Protein AF-A0A7Y1XIY3-F1 (afdb_monomer_lite)

Foldseek 3Di:
DDDDDDDDDDDDDPPPPPDDDDDDDDDDDDDDDDDPDPPPPPPDPDPPPPPPDVVVVVVVVVVVVVVVVVVVVVVVVVVVVVVVVVVLVVVVVVVVVVLCVQCVVCVVVVVLVSNQVSQAVVQVDPSDQKDWDADPVRHTSYIDHD

Structure (mmCIF, N/CA/C/O backbone):
data_AF-A0A7Y1XIY3-F1
#
_entry.id   AF-A0A7Y1XIY3-F1
#
loop_
_atom_site.group_PDB
_atom_site.id
_atom_site.type_symbol
_atom_site.label_atom_id
_atom_site.label_alt_id
_atom_site.label_comp_id
_atom_site.label_asym_id
_atom_site.label_entity_id
_atom_site.label_seq_id
_atom_site.pdbx_PDB_ins_code
_atom_site.Cartn_x
_atom_site.Cartn_y
_atom_site.Cartn_z
_atom_site.occupancy
_atom_site.B_iso_or_equiv
_atom_site.auth_seq_id
_atom_site.auth_comp_id
_atom_site.auth_asym_id
_atom_site.auth_atom_id
_atom_site.pdbx_PDB_model_num
ATOM 1 N N . MET A 1 1 ? 10.017 55.972 -87.660 1.00 41.69 1 MET A N 1
ATOM 2 C CA . MET A 1 1 ? 11.116 56.902 -88.009 1.00 41.69 1 MET A CA 1
ATOM 3 C C . MET A 1 1 ? 12.168 56.772 -86.918 1.00 41.69 1 MET A C 1
ATOM 5 O O . MET A 1 1 ? 11.733 56.862 -85.775 1.00 41.69 1 MET A O 1
ATOM 9 N N . PRO A 1 2 ? 13.468 56.539 -87.192 1.00 48.91 2 PRO A N 1
ATOM 10 C CA . PRO A 1 2 ? 14.192 56.501 -88.483 1.00 48.91 2 PRO A CA 1
ATOM 11 C C . PRO A 1 2 ? 14.669 55.063 -88.848 1.00 48.91 2 PRO A C 1
ATOM 13 O O . PRO A 1 2 ? 14.917 54.262 -87.957 1.00 48.91 2 PRO A O 1
ATOM 16 N N . SER A 1 3 ? 14.560 54.572 -90.094 1.00 44.19 3 SER A N 1
ATOM 17 C CA . SER A 1 3 ? 15.451 54.753 -91.272 1.00 44.19 3 SER A CA 1
ATOM 18 C C . SER A 1 3 ? 16.879 54.224 -91.034 1.00 44.19 3 SER A C 1
ATOM 20 O O . SER A 1 3 ? 17.558 54.743 -90.161 1.00 44.19 3 SER A O 1
ATOM 22 N N . SER A 1 4 ? 17.392 53.225 -91.762 1.00 53.38 4 SER A N 1
ATOM 23 C CA . SER A 1 4 ? 17.675 53.310 -93.203 1.00 53.38 4 SER A CA 1
ATOM 24 C C . SER A 1 4 ? 17.881 51.940 -93.893 1.00 53.38 4 SER A C 1
ATOM 26 O O . SER A 1 4 ? 18.416 50.992 -93.327 1.00 53.38 4 SER A O 1
ATOM 28 N N . LEU A 1 5 ? 17.447 51.885 -95.156 1.00 51.88 5 LEU A N 1
ATOM 29 C CA . LEU A 1 5 ? 17.709 50.881 -96.207 1.00 51.88 5 LEU A CA 1
ATOM 30 C C . LEU A 1 5 ? 18.869 51.407 -97.129 1.00 51.88 5 LEU A C 1
ATOM 32 O O . LEU A 1 5 ? 19.394 52.481 -96.838 1.00 51.88 5 LEU A O 1
ATOM 36 N N . PRO A 1 6 ? 19.311 50.693 -98.196 1.00 64.75 6 PRO A N 1
ATOM 37 C CA . PRO A 1 6 ? 20.714 50.446 -98.584 1.00 64.75 6 PRO A CA 1
ATOM 38 C C . PRO A 1 6 ? 21.201 51.283 -99.795 1.00 64.75 6 PRO A C 1
ATOM 40 O O . PRO A 1 6 ? 20.511 52.201 -100.234 1.00 64.75 6 PRO A O 1
ATOM 43 N N . PRO A 1 7 ? 22.319 50.879 -100.436 1.00 56.34 7 PRO A N 1
ATOM 44 C CA . PRO A 1 7 ? 22.304 50.669 -101.899 1.00 56.34 7 PRO A CA 1
ATOM 45 C C . PRO A 1 7 ? 22.932 49.300 -102.295 1.00 56.34 7 PRO A C 1
ATOM 47 O O . PRO A 1 7 ? 23.913 48.871 -101.697 1.00 56.34 7 PRO A O 1
ATOM 50 N N . ARG A 1 8 ? 22.316 48.443 -103.141 1.00 44.72 8 ARG A N 1
ATOM 51 C CA . ARG A 1 8 ? 22.410 48.375 -104.634 1.00 44.72 8 ARG A CA 1
ATOM 52 C C . ARG A 1 8 ? 23.810 48.770 -105.147 1.00 44.72 8 ARG A C 1
ATOM 54 O O . ARG A 1 8 ? 24.262 49.855 -104.846 1.00 44.72 8 ARG A O 1
ATOM 61 N N . SER A 1 9 ? 24.549 48.028 -105.969 1.00 44.62 9 SER A N 1
ATOM 62 C CA . SER A 1 9 ? 24.234 46.979 -106.941 1.00 44.62 9 SER A CA 1
ATOM 63 C C . SER A 1 9 ? 25.549 46.540 -107.597 1.00 44.62 9 SER A C 1
ATOM 65 O O . SER A 1 9 ? 26.322 47.403 -107.995 1.00 44.62 9 SER A O 1
ATOM 67 N N . ALA A 1 10 ? 25.746 45.247 -107.837 1.00 45.62 10 ALA A N 1
ATOM 68 C CA . ALA A 1 10 ? 26.546 44.788 -108.970 1.00 45.62 10 ALA A CA 1
ATOM 69 C C . ALA A 1 10 ? 25.965 43.454 -109.438 1.00 45.62 10 ALA A C 1
ATOM 71 O O . ALA A 1 10 ? 26.190 42.404 -108.843 1.00 45.62 10 ALA A O 1
ATOM 72 N N . LYS A 1 11 ? 25.131 43.540 -110.476 1.00 53.78 11 LYS A N 1
ATOM 73 C CA . LYS A 1 11 ? 24.770 42.397 -111.309 1.00 53.78 11 LYS A CA 1
ATOM 74 C C . LYS A 1 11 ? 26.073 41.831 -111.876 1.00 53.78 11 LYS A C 1
ATOM 76 O O . LYS A 1 11 ? 26.793 42.574 -112.534 1.00 53.78 11 LYS A O 1
ATOM 81 N N . LEU A 1 12 ? 26.357 40.555 -111.645 1.00 55.53 12 LEU A N 1
ATOM 82 C CA . LEU A 1 12 ? 27.221 39.788 -112.535 1.00 55.53 12 LEU A CA 1
ATOM 83 C C . LEU A 1 12 ? 26.439 38.568 -113.018 1.00 55.53 12 LEU A C 1
ATOM 85 O O . LEU A 1 12 ? 25.772 37.882 -112.243 1.00 55.53 12 LEU A O 1
ATOM 89 N N . ASP A 1 13 ? 26.463 38.411 -114.333 1.00 50.53 13 ASP A N 1
ATOM 90 C CA . ASP A 1 13 ? 25.582 37.592 -115.148 1.00 50.53 13 ASP A CA 1
ATOM 91 C C . ASP A 1 13 ? 25.605 36.090 -114.816 1.00 50.53 13 ASP A C 1
ATOM 93 O O . ASP A 1 13 ? 26.679 35.492 -114.714 1.00 50.53 13 ASP A O 1
ATOM 97 N N . PRO A 1 14 ? 24.436 35.422 -114.777 1.00 54.62 14 PRO A N 1
ATOM 98 C CA . PRO A 1 14 ? 24.333 33.978 -114.551 1.00 54.62 14 PRO A CA 1
ATOM 99 C C . PRO A 1 14 ? 24.749 33.112 -115.760 1.00 54.62 14 PRO A C 1
ATOM 101 O O . PRO A 1 14 ? 24.538 31.903 -115.745 1.00 54.62 14 PRO A O 1
ATOM 104 N N . ALA A 1 15 ? 25.346 33.691 -116.806 1.00 52.75 15 ALA A N 1
ATOM 105 C CA . ALA A 1 15 ? 25.661 32.998 -118.060 1.00 52.75 15 ALA A CA 1
ATOM 106 C C . ALA A 1 15 ? 27.168 32.860 -118.363 1.00 52.75 15 ALA A C 1
ATOM 108 O O . ALA A 1 15 ? 27.528 32.246 -119.365 1.00 52.75 15 ALA A O 1
ATOM 109 N N . VAL A 1 16 ? 28.063 33.390 -117.516 1.00 53.91 16 VAL A N 1
ATOM 110 C CA . VAL A 1 16 ? 29.510 33.468 -117.830 1.00 53.91 16 VAL A CA 1
ATOM 111 C C . VAL A 1 16 ? 30.383 32.493 -117.021 1.00 53.91 16 VAL A C 1
ATOM 113 O O . VAL A 1 16 ? 31.546 32.298 -117.357 1.00 53.91 16 VAL A O 1
ATOM 116 N N . LEU A 1 17 ? 29.835 31.764 -116.040 1.00 45.50 17 LEU A N 1
ATOM 117 C CA . LEU A 1 17 ? 30.553 30.652 -115.382 1.00 45.50 17 LEU A CA 1
ATOM 118 C C . LEU A 1 17 ? 30.174 29.252 -115.898 1.00 45.50 17 LEU A C 1
ATOM 120 O O . LEU A 1 17 ? 30.577 28.242 -115.327 1.00 45.50 17 LEU A O 1
ATOM 124 N N . ALA A 1 18 ? 29.478 29.171 -117.032 1.00 51.16 18 ALA A N 1
ATOM 125 C CA . ALA A 1 18 ? 29.249 27.926 -117.763 1.00 51.16 18 ALA A CA 1
ATOM 126 C C . ALA A 1 18 ? 30.465 27.541 -118.632 1.00 51.16 18 ALA A C 1
ATOM 128 O O . ALA A 1 18 ? 30.336 27.378 -119.842 1.00 51.16 18 ALA A O 1
ATOM 129 N N . LYS A 1 19 ? 31.669 27.431 -118.046 1.00 50.19 19 LYS A N 1
ATOM 130 C CA . LYS A 1 19 ? 32.818 26.749 -118.681 1.00 50.19 19 LYS A CA 1
ATOM 131 C C . LYS A 1 19 ? 34.013 26.620 -117.729 1.00 50.19 19 LYS A C 1
ATOM 133 O O . LYS A 1 19 ? 34.853 27.509 -117.683 1.00 50.19 19 LYS A O 1
ATOM 138 N N . ARG A 1 20 ? 34.104 25.486 -117.020 1.00 44.38 20 ARG A N 1
ATOM 139 C CA . ARG A 1 20 ? 35.334 24.713 -116.696 1.00 44.38 20 ARG A CA 1
ATOM 140 C C . ARG A 1 20 ? 35.163 23.924 -115.393 1.00 44.38 20 ARG A C 1
ATOM 142 O O . ARG A 1 20 ? 35.522 24.399 -114.325 1.00 44.38 20 ARG A O 1
ATOM 149 N N . GLN A 1 21 ? 34.717 22.680 -115.517 1.00 44.56 21 GLN A N 1
ATOM 150 C CA . GLN A 1 21 ? 35.153 21.579 -114.654 1.00 44.56 21 GLN A CA 1
ATOM 151 C C . GLN A 1 21 ? 34.948 20.263 -115.416 1.00 44.56 21 GLN A C 1
ATOM 153 O O . GLN A 1 21 ? 33.807 19.900 -115.693 1.00 44.56 21 GLN A O 1
ATOM 158 N N . PRO A 1 22 ? 36.031 19.575 -115.815 1.00 48.25 22 PRO A N 1
ATOM 159 C CA . PRO A 1 22 ? 35.976 18.155 -116.118 1.00 48.25 22 PRO A CA 1
ATOM 160 C C . PRO A 1 22 ? 36.875 17.375 -115.145 1.00 48.25 22 PRO A C 1
ATOM 162 O O . PRO A 1 22 ? 38.064 17.659 -115.019 1.00 48.25 22 PRO A O 1
ATOM 165 N N . GLY A 1 23 ? 36.288 16.394 -114.469 1.00 42.00 23 GLY A N 1
ATOM 166 C CA . GLY A 1 23 ? 36.953 15.450 -113.563 1.00 42.00 23 GLY A CA 1
ATOM 167 C C . GLY A 1 23 ? 35.907 14.911 -112.591 1.00 42.00 23 GLY A C 1
ATOM 168 O O . GLY A 1 23 ? 35.420 15.679 -111.772 1.00 42.00 23 GLY A O 1
ATOM 169 N N . ALA A 1 24 ? 35.339 13.730 -112.867 1.00 42.34 24 ALA A N 1
ATOM 170 C CA . ALA A 1 24 ? 35.754 12.458 -112.245 1.00 42.34 24 ALA A CA 1
ATOM 171 C C . ALA A 1 24 ? 35.325 12.441 -110.760 1.00 42.34 24 ALA A C 1
ATOM 173 O O . ALA A 1 24 ? 35.737 13.309 -110.008 1.00 42.34 24 ALA A O 1
ATOM 174 N N . GLU A 1 25 ? 34.453 11.585 -110.237 1.00 47.06 25 GLU A N 1
ATOM 175 C CA . GLU A 1 25 ? 34.022 10.222 -110.552 1.00 47.06 25 GLU A CA 1
ATOM 176 C C . GLU A 1 25 ? 32.715 9.956 -109.760 1.00 47.06 25 GLU A C 1
ATOM 178 O O . GLU A 1 25 ? 32.496 10.539 -108.699 1.00 47.06 25 GLU A O 1
ATOM 183 N N . ASP A 1 26 ? 31.873 9.077 -110.305 1.00 44.84 26 ASP A N 1
ATOM 184 C CA . ASP A 1 26 ? 30.995 8.107 -109.632 1.00 44.84 26 ASP A CA 1
ATOM 185 C C . ASP A 1 26 ? 29.915 8.533 -108.612 1.00 44.84 26 ASP A C 1
ATOM 187 O O . ASP A 1 26 ? 30.149 8.935 -107.473 1.00 44.84 26 ASP A O 1
ATOM 191 N N . ALA A 1 27 ? 28.666 8.267 -109.005 1.00 48.59 27 ALA A N 1
ATOM 192 C CA . ALA A 1 27 ? 27.501 8.140 -108.130 1.00 48.59 27 ALA A CA 1
ATOM 193 C C . ALA A 1 27 ? 27.211 6.636 -107.827 1.00 48.59 27 ALA A C 1
ATOM 195 O O . ALA A 1 27 ? 27.829 5.759 -108.424 1.00 48.59 27 ALA A O 1
ATOM 196 N N . PRO A 1 28 ? 26.244 6.290 -106.953 1.00 62.53 28 PRO A N 1
ATOM 197 C CA . PRO A 1 28 ? 26.409 5.829 -105.567 1.00 62.53 28 PRO A CA 1
ATOM 198 C C . PRO A 1 28 ? 26.055 4.330 -105.365 1.00 62.53 28 PRO A C 1
ATOM 200 O O . PRO A 1 28 ? 25.561 3.676 -106.284 1.00 62.53 28 PRO A O 1
ATOM 203 N N . PRO A 1 29 ? 26.149 3.787 -104.129 1.00 55.03 29 PRO A N 1
ATOM 204 C CA . PRO A 1 29 ? 24.973 3.055 -103.646 1.00 55.03 29 PRO A CA 1
ATOM 205 C C . PRO A 1 29 ? 24.587 3.265 -102.171 1.00 55.03 29 PRO A C 1
ATOM 207 O O . PRO A 1 29 ? 25.358 3.666 -101.304 1.00 55.03 29 PRO A O 1
ATOM 210 N N . LEU A 1 30 ? 23.310 2.963 -101.939 1.00 58.84 30 LEU A N 1
ATOM 211 C CA . LEU A 1 30 ? 22.536 3.021 -100.706 1.00 58.84 30 LEU A CA 1
ATOM 212 C C . LEU A 1 30 ? 23.069 2.158 -99.539 1.00 58.84 30 LEU A C 1
ATOM 214 O O . LEU A 1 30 ? 23.667 1.108 -99.745 1.00 58.84 30 LEU A O 1
ATOM 218 N N . ARG A 1 31 ? 22.577 2.521 -98.337 1.00 52.97 31 ARG A N 1
ATOM 219 C CA . ARG A 1 31 ? 22.498 1.775 -97.056 1.00 52.97 31 ARG A CA 1
ATOM 220 C C . ARG A 1 31 ? 23.723 1.868 -96.140 1.00 52.97 31 ARG A C 1
ATOM 222 O O . ARG A 1 31 ? 24.733 1.223 -96.355 1.00 52.97 31 ARG A O 1
ATOM 229 N N . ALA A 1 32 ? 23.531 2.470 -94.969 1.00 56.19 32 ALA A N 1
ATOM 230 C CA . ALA A 1 32 ? 23.094 1.708 -93.796 1.00 56.19 32 ALA A CA 1
ATOM 231 C C . ALA A 1 32 ? 23.053 2.608 -92.554 1.00 56.19 32 ALA A C 1
ATOM 233 O O . ALA A 1 32 ? 24.034 3.243 -92.174 1.00 56.19 32 ALA A O 1
ATOM 234 N N . HIS A 1 33 ? 21.897 2.593 -91.892 1.00 54.81 33 HIS A N 1
ATOM 235 C CA . HIS A 1 33 ? 21.719 3.031 -90.518 1.00 54.81 33 HIS A CA 1
ATOM 236 C C . HIS A 1 33 ? 22.824 2.461 -89.621 1.00 54.81 33 HIS A C 1
ATOM 238 O O . HIS A 1 33 ? 22.847 1.263 -89.341 1.00 54.81 33 HIS A O 1
ATOM 244 N N . ARG A 1 34 ? 23.694 3.324 -89.096 1.00 56.41 34 ARG A N 1
ATOM 245 C CA . ARG A 1 34 ? 24.498 3.000 -87.916 1.00 56.41 34 ARG A CA 1
ATOM 246 C C . ARG A 1 34 ? 24.029 3.861 -86.757 1.00 56.41 34 ARG A C 1
ATOM 248 O O . ARG A 1 34 ? 24.539 4.937 -86.471 1.00 56.41 34 ARG A O 1
ATOM 255 N N . SER A 1 35 ? 22.988 3.337 -86.127 1.00 57.06 35 SER A N 1
ATOM 256 C CA . SER A 1 35 ? 22.490 3.672 -84.803 1.00 57.06 35 SER A CA 1
ATOM 257 C C . SER A 1 35 ? 23.657 3.883 -83.838 1.00 57.06 35 SER A C 1
ATOM 259 O O . SER A 1 35 ? 24.355 2.943 -83.449 1.00 57.06 35 SER A O 1
ATOM 261 N N . ALA A 1 36 ? 23.867 5.145 -83.456 1.00 61.16 36 ALA A N 1
ATOM 262 C CA . ALA A 1 36 ? 24.811 5.522 -82.423 1.00 61.16 36 ALA A CA 1
ATOM 263 C C . ALA A 1 36 ? 24.418 4.810 -81.122 1.00 61.16 36 ALA A C 1
ATOM 265 O O . ALA A 1 36 ? 23.374 5.031 -80.507 1.00 61.16 36 ALA A O 1
ATOM 266 N N . ARG A 1 37 ? 25.273 3.855 -80.782 1.00 57.38 37 ARG A N 1
ATOM 267 C CA . ARG A 1 37 ? 25.183 2.887 -79.702 1.00 57.38 37 ARG A CA 1
ATOM 268 C C . ARG A 1 37 ? 25.061 3.620 -78.366 1.00 57.38 37 ARG A C 1
ATOM 270 O O . ARG A 1 37 ? 26.042 4.120 -77.827 1.00 57.38 37 ARG A O 1
ATOM 277 N N . ARG A 1 38 ? 23.843 3.656 -77.822 1.00 59.56 38 ARG A N 1
ATOM 278 C CA . ARG A 1 38 ? 23.533 4.086 -76.453 1.00 59.56 38 ARG A CA 1
ATOM 279 C C . ARG A 1 38 ? 24.395 3.267 -75.486 1.00 59.56 38 ARG A C 1
ATOM 281 O O . ARG A 1 38 ? 24.123 2.092 -75.241 1.00 59.56 38 ARG A O 1
ATOM 288 N N . THR A 1 39 ? 25.462 3.865 -74.967 1.00 58.28 39 THR A N 1
ATOM 289 C CA . THR A 1 39 ? 26.351 3.237 -73.989 1.00 58.28 39 THR A CA 1
ATOM 290 C C . THR A 1 39 ? 25.614 3.136 -72.657 1.00 58.28 39 THR A C 1
ATOM 292 O O . THR A 1 39 ? 25.638 4.030 -71.814 1.00 58.28 39 THR A O 1
ATOM 295 N N . LYS A 1 40 ? 24.901 2.022 -72.459 1.00 60.97 40 LYS A N 1
ATOM 296 C CA . LYS A 1 40 ? 24.388 1.634 -71.144 1.00 60.97 40 LYS A CA 1
ATOM 297 C C . LYS A 1 40 ? 25.592 1.408 -70.228 1.00 60.97 40 LYS A C 1
ATOM 299 O O . LYS A 1 40 ? 26.205 0.345 -70.253 1.00 60.97 40 LYS A O 1
ATOM 304 N N . LYS A 1 41 ? 25.935 2.415 -69.418 1.00 60.31 41 LYS A N 1
ATOM 305 C CA . LYS A 1 41 ? 26.822 2.253 -68.261 1.00 60.31 41 LYS A CA 1
ATOM 306 C C . LYS A 1 41 ? 26.120 1.328 -67.270 1.00 60.31 41 LYS A C 1
ATOM 308 O O . LYS A 1 41 ? 25.301 1.759 -66.462 1.00 60.31 41 LYS A O 1
ATOM 313 N N . THR A 1 42 ? 26.411 0.039 -67.370 1.00 60.34 42 THR A N 1
ATOM 314 C CA . THR A 1 42 ? 26.001 -0.974 -66.402 1.00 60.34 42 THR A CA 1
ATOM 315 C C . THR A 1 42 ? 26.669 -0.651 -65.069 1.00 60.34 42 THR A C 1
ATOM 317 O O . THR A 1 42 ? 27.875 -0.855 -64.904 1.00 60.34 42 THR A O 1
ATOM 320 N N . LYS A 1 43 ? 25.902 -0.107 -64.118 1.00 61.47 43 LYS A N 1
ATOM 321 C CA . LYS A 1 43 ? 26.330 -0.003 -62.722 1.00 61.47 43 LYS A CA 1
ATOM 322 C C . LYS A 1 43 ? 26.545 -1.428 -62.211 1.00 61.47 43 LYS A C 1
ATOM 324 O O . LYS A 1 43 ? 25.588 -2.178 -62.050 1.00 61.47 43 LYS A O 1
ATOM 329 N N . ARG A 1 44 ? 27.806 -1.817 -62.015 1.00 62.81 44 ARG A N 1
ATOM 330 C CA . ARG A 1 44 ? 28.155 -3.085 -61.368 1.00 62.81 44 ARG A CA 1
ATOM 331 C C . ARG A 1 44 ? 27.629 -3.051 -59.926 1.00 62.81 44 ARG A C 1
ATOM 333 O O . ARG A 1 44 ? 27.849 -2.037 -59.258 1.00 62.81 44 ARG A O 1
ATOM 340 N N . PRO A 1 45 ? 26.971 -4.111 -59.427 1.00 59.09 45 PRO A N 1
ATOM 341 C CA . PRO A 1 45 ? 26.610 -4.182 -58.021 1.00 59.09 45 PRO A CA 1
ATOM 342 C C . PRO A 1 45 ? 27.907 -4.215 -57.211 1.00 59.09 45 PRO A C 1
ATOM 344 O O . PRO A 1 45 ? 28.750 -5.100 -57.384 1.00 59.09 45 PRO A O 1
ATOM 347 N N . ARG A 1 46 ? 28.108 -3.201 -56.365 1.00 62.16 46 ARG A N 1
ATOM 348 C CA . ARG A 1 46 ? 29.181 -3.216 -55.374 1.00 62.16 46 ARG A CA 1
ATOM 349 C C . ARG A 1 46 ? 28.897 -4.394 -54.449 1.00 62.16 46 ARG A C 1
ATOM 351 O O . ARG A 1 46 ? 27.867 -4.423 -53.785 1.00 62.16 46 ARG A O 1
ATOM 358 N N . LYS A 1 47 ? 29.782 -5.391 -54.481 1.00 57.94 47 LYS A N 1
ATOM 359 C CA . LYS A 1 47 ? 29.722 -6.561 -53.610 1.00 57.94 47 LYS A CA 1
ATOM 360 C C . LYS A 1 47 ? 29.671 -6.080 -52.157 1.00 57.94 47 LYS A C 1
ATOM 362 O O . LYS A 1 47 ? 30.601 -5.422 -51.696 1.00 57.94 47 LYS A O 1
ATOM 367 N N . PHE A 1 48 ? 28.599 -6.431 -51.455 1.00 56.16 48 PHE A N 1
ATOM 368 C CA . PHE A 1 48 ? 28.471 -6.347 -50.000 1.00 56.16 48 PHE A CA 1
ATOM 369 C C . PHE A 1 48 ? 29.412 -7.372 -49.333 1.00 56.16 48 PHE A C 1
ATOM 371 O O . PHE A 1 48 ? 28.974 -8.345 -48.736 1.00 56.16 48 PHE A O 1
ATOM 378 N N . GLY A 1 49 ? 30.725 -7.188 -49.489 1.00 55.44 49 GLY A N 1
ATOM 379 C CA . GLY A 1 49 ? 31.756 -8.056 -48.905 1.00 55.44 49 GLY A CA 1
ATOM 380 C C . GLY A 1 49 ? 32.261 -7.606 -47.531 1.00 55.44 49 GLY A C 1
ATOM 381 O O . GLY A 1 49 ? 33.084 -8.290 -46.937 1.00 55.44 49 GLY A O 1
ATOM 382 N N . HIS A 1 50 ? 31.783 -6.470 -47.012 1.00 57.22 50 HIS A N 1
ATOM 383 C CA . HIS A 1 50 ? 32.257 -5.885 -45.751 1.00 57.22 50 HIS A CA 1
ATOM 384 C C . HIS A 1 50 ? 31.123 -5.590 -44.763 1.00 57.22 50 HIS A C 1
ATOM 386 O O . HIS A 1 50 ? 31.180 -4.612 -44.023 1.00 57.22 50 HIS A O 1
ATOM 392 N N . LEU A 1 51 ? 30.088 -6.433 -44.713 1.00 57.94 51 LEU A N 1
ATOM 393 C CA . LEU A 1 51 ? 29.019 -6.267 -43.721 1.00 57.94 51 LEU A CA 1
ATOM 394 C C . LEU A 1 51 ? 29.420 -6.689 -42.289 1.00 57.94 51 LEU A C 1
ATOM 396 O O . LEU A 1 51 ? 28.591 -6.685 -41.390 1.00 57.94 51 LEU A O 1
ATOM 400 N N . SER A 1 52 ? 30.684 -7.022 -42.025 1.00 62.41 52 SER A N 1
ATOM 401 C CA . SER A 1 52 ? 31.027 -7.810 -40.831 1.00 62.41 52 SER A CA 1
ATOM 402 C C . SER A 1 52 ? 31.707 -7.053 -39.689 1.00 62.41 52 SER A C 1
ATOM 404 O O . SER A 1 52 ? 32.016 -7.684 -38.683 1.00 62.41 52 SER A O 1
ATOM 406 N N . PHE A 1 53 ? 31.947 -5.741 -39.798 1.00 63.34 53 PHE A N 1
ATOM 407 C CA . PHE A 1 53 ? 32.595 -4.973 -38.719 1.00 63.34 53 PHE A CA 1
ATOM 408 C C . PHE A 1 53 ? 31.652 -3.967 -38.054 1.00 63.34 53 PHE A C 1
ATOM 410 O O . PHE A 1 53 ? 31.388 -4.075 -36.860 1.00 63.34 53 PHE A O 1
ATOM 417 N N . ALA A 1 54 ? 31.054 -3.058 -38.829 1.00 73.50 54 ALA A N 1
ATOM 418 C CA . ALA A 1 54 ? 30.109 -2.072 -38.298 1.00 73.50 54 ALA A CA 1
ATOM 419 C C . ALA A 1 54 ? 28.872 -2.727 -37.656 1.00 73.50 54 ALA A C 1
ATOM 421 O O . ALA A 1 54 ? 28.420 -2.289 -36.605 1.00 73.50 54 ALA A O 1
ATOM 422 N N . PHE A 1 55 ? 28.373 -3.822 -38.239 1.00 77.75 55 PHE A N 1
ATOM 423 C CA . PHE A 1 55 ? 27.247 -4.571 -37.680 1.00 77.75 55 PHE A CA 1
ATOM 424 C C . PHE A 1 55 ? 27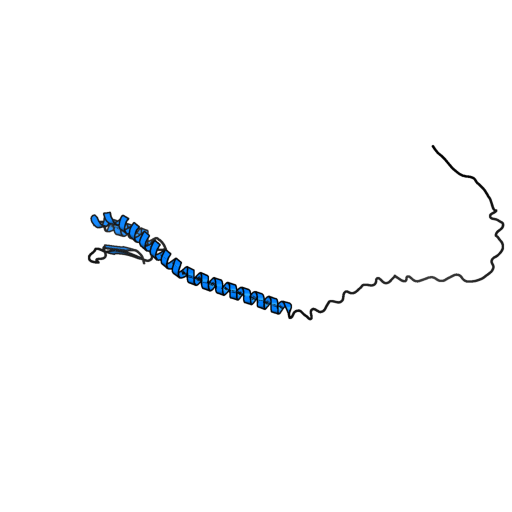.601 -5.258 -36.352 1.00 77.75 55 PHE A C 1
ATOM 426 O O . PHE A 1 55 ? 26.806 -5.230 -35.420 1.00 77.75 55 PHE A O 1
ATOM 433 N N . LYS A 1 56 ? 28.819 -5.808 -36.223 1.00 81.44 56 LYS A N 1
ATOM 434 C CA . LYS A 1 56 ? 29.299 -6.393 -34.960 1.00 81.44 56 LYS A CA 1
ATOM 435 C C . LYS A 1 56 ? 29.432 -5.342 -33.858 1.00 81.44 56 LYS A C 1
ATOM 437 O O . LYS A 1 56 ? 29.050 -5.610 -32.726 1.00 81.44 56 LYS A O 1
ATOM 442 N N . ILE A 1 57 ? 29.941 -4.154 -34.190 1.00 86.88 57 ILE A N 1
ATOM 443 C CA . ILE A 1 57 ? 30.064 -3.050 -33.227 1.00 86.88 57 ILE A CA 1
ATOM 444 C C . ILE A 1 57 ? 28.686 -2.516 -32.831 1.00 86.88 57 ILE A C 1
ATOM 446 O O . ILE A 1 57 ? 28.440 -2.319 -31.647 1.00 86.88 57 ILE A O 1
ATOM 450 N N . GLY A 1 58 ? 27.771 -2.338 -33.789 1.00 85.06 58 GLY A N 1
ATOM 451 C CA . GLY A 1 58 ? 26.395 -1.929 -33.501 1.00 85.06 58 GLY A CA 1
ATOM 452 C C . GLY A 1 58 ? 25.684 -2.920 -32.578 1.00 85.06 58 GLY A C 1
ATOM 453 O O . GLY A 1 58 ? 25.116 -2.514 -31.570 1.00 85.06 58 GLY A O 1
ATOM 454 N N . LEU A 1 59 ? 25.809 -4.222 -32.859 1.00 88.00 59 LEU A N 1
ATOM 455 C CA . LEU A 1 59 ? 25.261 -5.280 -32.010 1.00 88.00 59 LEU A CA 1
ATOM 456 C C . LEU A 1 59 ? 25.857 -5.242 -30.595 1.00 88.00 59 LEU A C 1
ATOM 458 O O . LEU A 1 59 ? 25.115 -5.330 -29.621 1.00 88.00 59 LEU A O 1
ATOM 462 N N . ALA A 1 60 ? 27.177 -5.080 -30.472 1.00 87.44 60 ALA A N 1
ATOM 463 C CA . ALA A 1 60 ? 27.847 -4.997 -29.177 1.00 87.44 60 ALA A CA 1
ATOM 464 C C . ALA A 1 60 ? 27.403 -3.764 -28.374 1.00 87.44 60 ALA A C 1
ATOM 466 O O . ALA A 1 60 ? 27.158 -3.875 -27.177 1.00 87.44 60 ALA A O 1
ATOM 467 N N . MET A 1 61 ? 27.238 -2.611 -29.028 1.00 88.69 61 MET A N 1
ATOM 468 C CA . MET A 1 61 ? 26.761 -1.384 -28.384 1.00 88.69 61 MET A CA 1
ATOM 469 C C . MET A 1 61 ? 25.299 -1.495 -27.946 1.00 88.69 61 MET A C 1
ATOM 471 O O . MET A 1 61 ? 24.965 -1.094 -26.835 1.00 88.69 61 MET A O 1
ATOM 475 N N . SER A 1 62 ? 24.433 -2.094 -28.767 1.00 91.31 62 SER A N 1
ATOM 476 C CA . SER A 1 62 ? 23.047 -2.373 -28.377 1.00 91.31 62 SER A CA 1
ATOM 477 C C . SER A 1 62 ? 22.966 -3.387 -27.236 1.00 91.31 62 SER A C 1
ATOM 479 O O . SER A 1 62 ? 22.179 -3.195 -26.315 1.00 91.31 62 SER A O 1
ATOM 481 N N . ALA A 1 63 ? 23.797 -4.432 -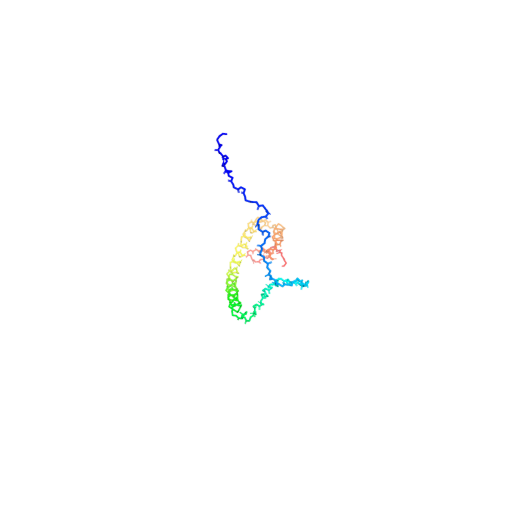27.251 1.00 91.94 63 ALA A N 1
ATOM 482 C CA . ALA A 1 63 ? 23.867 -5.404 -26.163 1.00 91.94 63 ALA A CA 1
ATOM 483 C C . ALA A 1 63 ? 24.343 -4.752 -24.856 1.00 91.94 63 ALA A C 1
ATOM 485 O O . ALA A 1 63 ? 23.744 -4.974 -23.806 1.00 91.94 63 ALA A O 1
ATOM 486 N N . LEU A 1 64 ? 25.365 -3.895 -24.924 1.00 93.81 64 LEU A N 1
ATOM 487 C CA . LEU A 1 64 ? 25.846 -3.127 -23.777 1.00 93.81 64 LEU A CA 1
ATOM 488 C C . LEU A 1 64 ? 24.754 -2.190 -23.235 1.00 93.81 64 LEU A C 1
ATOM 490 O O . LEU A 1 64 ? 24.538 -2.132 -22.027 1.00 93.81 64 LEU A O 1
ATOM 494 N N . ALA A 1 65 ? 24.036 -1.496 -24.120 1.00 93.06 65 ALA A N 1
ATOM 495 C CA . ALA A 1 65 ? 22.935 -0.615 -23.741 1.00 93.06 65 ALA A CA 1
ATOM 496 C C . ALA A 1 65 ? 21.780 -1.383 -23.077 1.00 93.06 65 ALA A C 1
ATOM 498 O O . ALA A 1 65 ? 21.243 -0.926 -22.070 1.00 93.06 65 ALA A O 1
ATOM 499 N N . LEU A 1 66 ? 21.430 -2.566 -23.591 1.00 95.75 66 LEU A N 1
ATOM 500 C CA . LEU A 1 66 ? 20.421 -3.439 -22.985 1.00 95.75 66 LEU A CA 1
ATOM 501 C C . LEU A 1 66 ? 20.854 -3.944 -21.607 1.00 95.75 66 LEU A C 1
ATOM 503 O O . LEU A 1 66 ? 20.043 -3.943 -20.686 1.00 95.75 66 LEU A O 1
ATOM 507 N N . LEU A 1 67 ? 22.124 -4.324 -21.442 1.00 95.88 67 LEU A N 1
ATOM 508 C CA . LEU A 1 67 ? 22.664 -4.731 -20.143 1.00 95.88 67 LEU A CA 1
ATOM 509 C C . LEU A 1 67 ? 22.634 -3.581 -19.133 1.00 95.88 67 LEU A C 1
ATOM 511 O O . LEU A 1 67 ? 22.222 -3.782 -17.992 1.00 95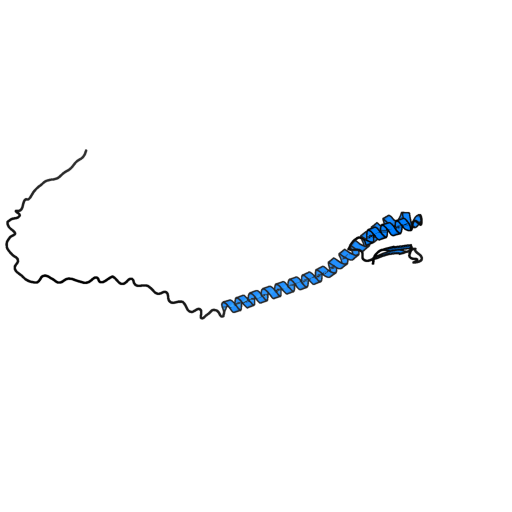.88 67 LEU A O 1
ATOM 515 N N . ALA A 1 68 ? 23.010 -2.370 -19.550 1.00 92.44 68 ALA A N 1
ATOM 516 C CA . ALA A 1 68 ? 22.922 -1.186 -18.702 1.00 92.44 68 ALA A CA 1
ATOM 517 C C . ALA A 1 68 ? 21.468 -0.892 -18.293 1.00 92.44 68 ALA A C 1
ATOM 519 O O . ALA A 1 68 ? 21.194 -0.653 -17.118 1.00 92.44 68 ALA A O 1
ATOM 520 N N . ALA A 1 69 ? 20.525 -0.973 -19.238 1.00 93.19 69 ALA A N 1
ATOM 521 C CA . ALA A 1 69 ? 19.101 -0.798 -18.964 1.00 93.19 69 ALA A CA 1
ATOM 522 C C . ALA A 1 69 ? 18.556 -1.872 -18.008 1.00 93.19 69 ALA A C 1
ATOM 524 O O . ALA A 1 69 ? 17.837 -1.543 -17.068 1.00 93.19 69 ALA A O 1
ATOM 525 N N . MET A 1 70 ? 18.937 -3.140 -18.190 1.00 93.62 70 MET A N 1
ATOM 526 C CA . MET A 1 70 ? 18.582 -4.220 -17.264 1.00 93.62 70 MET A CA 1
ATOM 527 C C . MET A 1 70 ? 19.123 -3.968 -15.857 1.00 93.62 70 MET A C 1
ATOM 529 O O . MET A 1 70 ? 18.395 -4.169 -14.889 1.00 93.62 70 MET A O 1
ATOM 533 N N . LEU A 1 71 ? 20.366 -3.498 -15.732 1.00 93.31 71 LEU A N 1
ATOM 534 C CA . LEU A 1 71 ? 20.966 -3.179 -14.437 1.00 93.31 71 LEU A CA 1
ATOM 535 C C . LEU A 1 71 ? 20.204 -2.050 -13.723 1.00 93.31 71 LEU A C 1
ATOM 537 O O . LEU A 1 71 ? 19.946 -2.141 -12.524 1.00 93.31 71 LEU A O 1
ATOM 541 N N . LEU A 1 72 ? 19.804 -1.013 -14.465 1.00 90.69 72 LEU A N 1
ATOM 542 C CA . LEU A 1 72 ? 18.981 0.086 -13.953 1.00 90.69 72 LEU A CA 1
ATOM 543 C C . LEU A 1 72 ? 17.608 -0.405 -13.481 1.00 90.69 72 LEU A C 1
ATOM 545 O O . LEU A 1 72 ? 17.194 -0.072 -12.373 1.00 90.69 72 LEU A O 1
ATOM 549 N N . VAL A 1 73 ? 16.924 -1.226 -14.286 1.00 90.00 73 VAL A N 1
ATOM 550 C CA . VAL A 1 73 ? 15.626 -1.816 -13.919 1.00 90.00 73 VAL A CA 1
ATOM 551 C C . VAL A 1 73 ? 15.763 -2.697 -12.680 1.00 90.00 73 VAL A C 1
ATOM 553 O O . VAL A 1 73 ? 14.952 -2.587 -11.766 1.00 90.00 73 VAL A O 1
ATOM 556 N N . TYR A 1 74 ? 16.804 -3.525 -12.612 1.00 88.81 74 TYR A N 1
ATOM 557 C CA . TYR A 1 74 ? 17.078 -4.375 -11.456 1.00 88.81 74 TYR A CA 1
ATOM 558 C C . TYR A 1 74 ? 17.238 -3.553 -10.172 1.00 88.81 74 TYR A C 1
ATOM 560 O O . TYR A 1 74 ? 16.610 -3.852 -9.155 1.00 88.81 74 TYR A O 1
ATOM 568 N N . LEU A 1 75 ? 18.032 -2.479 -10.227 1.00 84.69 75 LEU A N 1
ATOM 569 C CA . LEU A 1 75 ? 18.263 -1.619 -9.071 1.00 84.69 75 LEU A CA 1
ATOM 570 C C . LEU A 1 75 ? 16.997 -0.849 -8.666 1.00 84.69 75 LEU A C 1
ATOM 572 O O . LEU A 1 75 ? 16.701 -0.750 -7.476 1.00 84.69 75 LEU A O 1
ATOM 576 N N . ALA A 1 76 ? 16.233 -0.352 -9.643 1.00 82.62 76 ALA A N 1
ATOM 577 C CA . ALA A 1 76 ? 14.973 0.348 -9.408 1.00 82.62 76 ALA A CA 1
ATOM 578 C C . ALA A 1 76 ? 13.941 -0.567 -8.739 1.00 82.62 76 ALA A C 1
ATOM 580 O O . ALA A 1 76 ? 13.382 -0.215 -7.703 1.00 82.62 76 ALA A O 1
ATOM 581 N N . VAL A 1 77 ? 13.734 -1.774 -9.276 1.00 81.75 77 VAL A N 1
ATOM 582 C CA . VAL A 1 77 ? 12.807 -2.760 -8.704 1.00 81.75 77 VAL A CA 1
ATOM 583 C C . VAL A 1 77 ? 13.186 -3.071 -7.260 1.00 81.75 77 VAL A C 1
ATOM 585 O O . VAL A 1 77 ? 12.318 -3.043 -6.393 1.00 81.75 77 VAL A O 1
ATOM 588 N N . ASN A 1 78 ? 14.474 -3.278 -6.971 1.00 76.56 78 ASN A N 1
ATOM 589 C CA . ASN A 1 78 ? 14.929 -3.577 -5.615 1.00 76.56 78 ASN A CA 1
ATOM 590 C C . ASN A 1 78 ? 14.629 -2.443 -4.612 1.00 76.56 78 ASN A C 1
ATOM 592 O O . ASN A 1 78 ? 14.343 -2.709 -3.448 1.00 76.56 78 ASN A O 1
ATOM 596 N N . GLN A 1 79 ? 14.643 -1.182 -5.056 1.00 69.50 79 GLN A N 1
ATOM 597 C CA . GLN A 1 79 ? 14.254 -0.039 -4.221 1.00 69.50 79 GLN A CA 1
ATOM 598 C C . GLN A 1 79 ? 12.731 0.102 -4.071 1.00 69.50 79 GLN A C 1
ATOM 600 O O . GLN A 1 79 ? 12.256 0.522 -3.014 1.00 69.50 79 GLN A O 1
ATOM 605 N N . HIS A 1 80 ? 11.955 -0.280 -5.089 1.00 71.50 80 HIS A N 1
ATOM 606 C CA . HIS A 1 80 ? 10.494 -0.192 -5.050 1.00 71.50 80 HIS A CA 1
ATOM 607 C C . HIS A 1 80 ? 9.860 -1.144 -4.032 1.00 71.50 80 HIS A C 1
ATOM 609 O O . HIS A 1 80 ? 8.869 -0.767 -3.413 1.00 71.50 80 HIS A O 1
ATOM 615 N N . TRP A 1 81 ? 10.438 -2.325 -3.796 1.00 69.81 81 TRP A N 1
ATOM 616 C CA . TRP A 1 81 ? 9.896 -3.282 -2.821 1.00 69.81 81 TRP A CA 1
ATOM 617 C C . TRP A 1 81 ? 9.904 -2.743 -1.388 1.00 69.81 81 TRP A C 1
ATOM 619 O O . TRP A 1 81 ? 8.898 -2.842 -0.691 1.00 69.81 81 TRP A O 1
ATOM 629 N N . ALA A 1 82 ? 11.004 -2.119 -0.959 1.00 70.81 82 ALA A N 1
ATOM 630 C CA . ALA A 1 82 ? 11.113 -1.575 0.394 1.00 70.81 82 ALA A CA 1
ATOM 631 C C . ALA A 1 82 ? 10.150 -0.398 0.622 1.00 70.81 82 ALA A C 1
ATOM 633 O O . ALA A 1 82 ? 9.494 -0.323 1.659 1.00 70.81 82 ALA A O 1
ATOM 634 N N . MET A 1 83 ? 10.017 0.498 -0.364 1.00 75.31 83 MET A N 1
ATOM 635 C CA . MET A 1 83 ? 9.077 1.619 -0.267 1.00 75.31 83 MET A CA 1
ATOM 636 C C . MET A 1 83 ? 7.615 1.172 -0.353 1.00 75.31 83 MET A C 1
ATOM 638 O O . MET A 1 83 ? 6.768 1.760 0.312 1.00 75.31 83 MET A O 1
ATOM 642 N N . ALA A 1 84 ? 7.306 0.153 -1.161 1.00 76.12 84 ALA A N 1
ATOM 643 C CA . ALA A 1 84 ? 5.960 -0.408 -1.245 1.00 76.12 84 ALA A CA 1
ATOM 644 C C . ALA A 1 84 ? 5.555 -1.076 0.074 1.00 76.12 84 ALA A C 1
ATOM 646 O O . ALA A 1 84 ? 4.431 -0.883 0.531 1.00 76.12 84 ALA A O 1
ATOM 647 N N . GLN A 1 85 ? 6.484 -1.784 0.726 1.00 79.06 85 GLN A N 1
ATOM 648 C CA . GLN A 1 85 ? 6.237 -2.357 2.046 1.00 79.06 85 GLN A CA 1
ATOM 649 C C . GLN A 1 85 ? 5.928 -1.266 3.078 1.00 79.06 85 GLN A C 1
ATOM 651 O O . GLN A 1 85 ? 4.910 -1.336 3.756 1.00 79.06 85 GLN A O 1
ATOM 656 N N . GLN A 1 86 ? 6.746 -0.212 3.135 1.00 81.38 86 GLN A N 1
ATOM 657 C CA . GLN A 1 86 ? 6.511 0.909 4.052 1.00 81.38 86 GLN A CA 1
ATOM 658 C C . GLN A 1 86 ? 5.177 1.624 3.789 1.00 81.38 86 GLN A C 1
ATOM 660 O O . GLN A 1 86 ? 4.507 2.048 4.728 1.00 81.38 86 GLN A O 1
ATOM 665 N N . GLN A 1 87 ? 4.769 1.751 2.522 1.00 82.88 87 GLN A N 1
ATOM 666 C CA . GLN A 1 87 ? 3.467 2.319 2.162 1.00 82.88 87 GLN A CA 1
ATOM 667 C C . GLN A 1 87 ? 2.307 1.427 2.609 1.00 82.88 87 GLN A C 1
ATOM 669 O O . GLN A 1 87 ? 1.313 1.947 3.115 1.00 82.88 87 GLN A O 1
ATOM 674 N N . ASN A 1 88 ? 2.438 0.107 2.464 1.00 81.75 88 ASN A N 1
ATOM 675 C CA . ASN A 1 88 ? 1.432 -0.845 2.928 1.00 81.75 88 ASN A CA 1
ATOM 676 C C . ASN A 1 88 ? 1.291 -0.822 4.453 1.00 81.75 88 ASN A C 1
ATOM 678 O O . ASN A 1 88 ? 0.166 -0.809 4.946 1.00 81.75 88 ASN A O 1
ATOM 682 N N . ASP A 1 89 ? 2.402 -0.751 5.190 1.00 85.94 89 ASP A N 1
ATOM 683 C CA . ASP A 1 89 ? 2.383 -0.681 6.654 1.00 85.94 89 ASP A CA 1
ATOM 684 C C . ASP A 1 89 ? 1.708 0.619 7.133 1.00 85.94 89 ASP A C 1
ATOM 686 O O . ASP A 1 89 ? 0.807 0.586 7.973 1.00 85.94 89 ASP A O 1
ATOM 690 N N . ALA A 1 90 ? 2.069 1.765 6.541 1.00 87.69 90 ALA A N 1
ATOM 691 C CA . ALA A 1 90 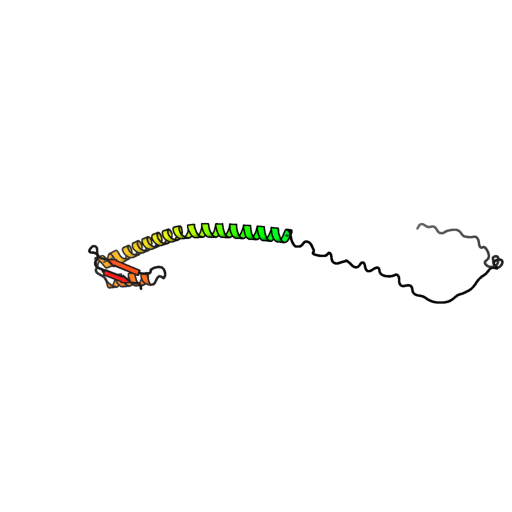? 1.460 3.058 6.864 1.00 87.69 90 ALA A CA 1
ATOM 692 C C . ALA A 1 90 ? -0.043 3.102 6.528 1.00 87.69 90 ALA A C 1
ATOM 694 O O . ALA A 1 90 ? -0.856 3.645 7.284 1.00 87.69 90 ALA A O 1
ATOM 695 N N . PHE A 1 91 ? -0.427 2.506 5.399 1.00 87.69 91 PHE A N 1
ATOM 696 C CA . PHE A 1 91 ? -1.822 2.370 4.997 1.00 87.69 91 PHE A CA 1
ATOM 697 C C . PHE A 1 91 ? -2.607 1.464 5.955 1.00 87.69 91 PHE A C 1
ATOM 699 O O . PHE A 1 91 ? -3.693 1.841 6.401 1.00 87.69 91 PHE A O 1
ATOM 706 N N . GLY A 1 92 ? -2.044 0.306 6.311 1.00 85.12 92 GLY A N 1
ATOM 707 C CA . GLY A 1 92 ? -2.635 -0.639 7.256 1.00 85.12 92 GLY A CA 1
ATOM 708 C C . GLY A 1 92 ? -2.856 -0.008 8.627 1.00 85.12 92 GLY A C 1
ATOM 709 O O . GLY A 1 92 ? -3.952 -0.112 9.176 1.00 85.12 92 GLY A O 1
ATOM 710 N N . GLN A 1 93 ? -1.863 0.729 9.133 1.00 90.31 93 GLN A N 1
ATOM 711 C CA . GLN A 1 93 ? -1.986 1.466 10.389 1.00 90.31 93 GLN A CA 1
ATOM 712 C C . GLN A 1 93 ? -3.087 2.533 10.324 1.00 90.31 93 GLN A C 1
ATOM 714 O O . GLN A 1 93 ? -3.930 2.596 11.214 1.00 90.31 93 GLN A O 1
ATOM 719 N N . THR A 1 94 ? -3.139 3.325 9.252 1.00 92.50 94 THR A N 1
ATOM 720 C CA . THR A 1 94 ? -4.169 4.367 9.091 1.00 92.50 94 THR A CA 1
ATOM 721 C C . THR A 1 94 ? -5.577 3.769 9.078 1.00 92.50 94 THR A C 1
ATOM 723 O O . THR A 1 94 ? -6.493 4.299 9.705 1.00 92.50 94 THR A O 1
ATOM 726 N N . ILE A 1 95 ? -5.767 2.647 8.379 1.00 90.31 95 ILE A N 1
ATOM 727 C CA . ILE A 1 95 ? -7.051 1.945 8.364 1.00 90.31 95 ILE A CA 1
ATOM 728 C C . ILE A 1 95 ? -7.385 1.374 9.739 1.00 90.31 95 ILE A C 1
ATOM 730 O O . ILE A 1 95 ? -8.539 1.462 10.150 1.00 90.31 95 ILE A O 1
ATOM 734 N N . ALA A 1 96 ? -6.409 0.804 10.447 1.00 89.81 96 ALA A N 1
ATOM 735 C CA . ALA A 1 96 ? -6.617 0.293 11.796 1.00 89.81 96 ALA A CA 1
ATOM 736 C C . ALA A 1 96 ? -7.040 1.411 12.758 1.00 89.81 96 ALA A C 1
ATOM 738 O O . ALA A 1 96 ? -7.976 1.217 13.525 1.00 89.81 96 ALA A O 1
ATOM 739 N N . GLU A 1 97 ? -6.423 2.592 12.677 1.00 91.12 97 GLU A N 1
ATOM 740 C CA . GLU A 1 97 ? -6.791 3.764 13.482 1.00 91.12 97 GLU A CA 1
ATOM 741 C C . GLU A 1 97 ? -8.196 4.280 13.140 1.00 91.12 97 GLU A C 1
ATOM 743 O O . GLU A 1 97 ? -8.997 4.545 14.037 1.00 91.12 97 GLU A O 1
ATOM 748 N N . GLN A 1 98 ? -8.535 4.371 11.851 1.00 91.75 98 GLN A N 1
ATOM 749 C CA . GLN A 1 98 ? -9.874 4.773 11.407 1.00 91.75 98 GLN A CA 1
ATOM 750 C C . GLN A 1 98 ? -10.945 3.767 11.837 1.00 91.75 98 GLN A C 1
ATOM 752 O O . GLN A 1 98 ? -12.009 4.159 12.319 1.00 91.75 98 GLN A O 1
ATOM 757 N N . LEU A 1 99 ? -10.659 2.471 11.687 1.00 89.94 99 LEU A N 1
ATOM 758 C CA . LEU A 1 99 ? -11.541 1.401 12.130 1.00 89.94 99 LEU A CA 1
ATOM 759 C C . LEU A 1 99 ? -11.706 1.457 13.648 1.00 89.94 99 LEU A C 1
ATOM 761 O O . LEU A 1 99 ? -12.836 1.487 14.120 1.00 89.94 99 LEU A O 1
ATOM 765 N N . ALA A 1 100 ? -10.611 1.534 14.405 1.00 87.62 100 ALA A N 1
ATOM 766 C CA . ALA A 1 100 ? -10.649 1.646 15.858 1.00 87.62 100 ALA A CA 1
ATOM 767 C C . ALA A 1 100 ? -11.521 2.830 16.286 1.00 87.62 100 ALA A C 1
ATOM 769 O O . ALA A 1 100 ? -12.445 2.636 17.067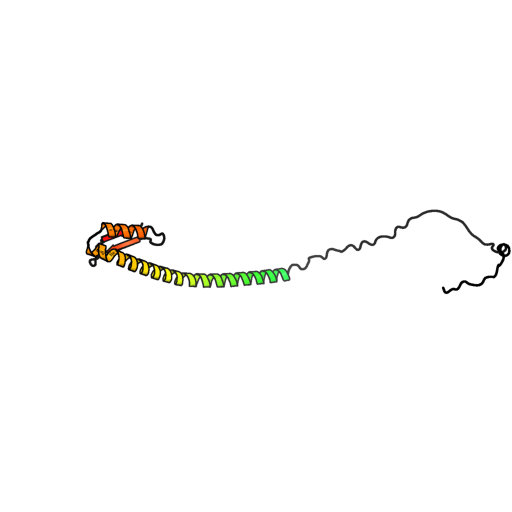 1.00 87.62 100 ALA A O 1
ATOM 770 N N . GLY A 1 101 ? -11.315 4.012 15.695 1.00 89.31 101 GLY A N 1
ATOM 771 C CA . GLY A 1 101 ? -12.141 5.193 15.951 1.00 89.31 101 GLY A CA 1
ATOM 772 C C . GLY A 1 101 ? -13.631 4.976 15.664 1.00 89.31 101 GLY A C 1
ATOM 773 O O . GLY A 1 101 ? -14.468 5.430 16.439 1.00 89.31 101 GLY A O 1
ATOM 774 N N . SER A 1 102 ? -13.972 4.240 14.601 1.00 88.88 102 SER A N 1
ATOM 775 C CA . SER A 1 102 ? -15.368 3.891 14.286 1.00 88.88 102 SER A CA 1
ATOM 776 C C . SER A 1 102 ? -15.979 2.856 15.238 1.00 88.88 102 SER A C 1
ATOM 778 O O . SER A 1 102 ? -17.194 2.825 15.409 1.00 88.88 102 SER A O 1
ATOM 780 N N . LEU A 1 103 ? -15.145 2.019 15.860 1.00 89.25 103 LEU A N 1
ATOM 781 C CA . LEU A 1 103 ? -15.571 0.936 16.742 1.00 89.25 103 LEU A CA 1
ATOM 782 C C . LEU A 1 103 ? -15.639 1.343 18.214 1.00 89.25 103 LEU A C 1
ATOM 784 O O . LEU A 1 103 ? -16.284 0.631 18.973 1.00 89.25 103 LEU A O 1
ATOM 788 N N . VAL A 1 104 ? -15.007 2.454 18.622 1.00 90.06 104 VAL A N 1
ATOM 789 C CA . VAL A 1 104 ? -14.985 2.926 20.021 1.00 90.06 104 VAL A CA 1
ATOM 790 C C . VAL A 1 104 ? -16.383 2.891 20.641 1.00 90.06 104 VAL A C 1
ATOM 792 O O . VAL A 1 104 ? -16.573 2.272 21.684 1.00 90.06 104 VAL A O 1
ATOM 795 N N . GLU A 1 105 ? -17.369 3.490 19.976 1.00 90.00 105 GLU A N 1
ATOM 796 C CA . GLU A 1 105 ? -18.744 3.545 20.483 1.00 90.00 105 GLU A CA 1
ATOM 797 C C . GLU A 1 105 ? -19.373 2.149 20.589 1.00 90.00 105 GLU A C 1
ATOM 799 O O . GLU A 1 105 ? -19.957 1.799 21.614 1.00 90.00 105 GLU A O 1
ATOM 804 N N . SER A 1 106 ? -19.215 1.317 19.556 1.00 84.56 106 SER A N 1
ATOM 805 C CA . SER A 1 106 ? -19.754 -0.048 19.533 1.00 84.56 106 SER A CA 1
ATOM 806 C C . SER A 1 106 ? -19.112 -0.957 20.583 1.00 84.56 106 SER A C 1
ATOM 808 O O . SER A 1 106 ? -19.793 -1.810 21.138 1.00 84.56 106 SER A O 1
ATOM 810 N N . VAL A 1 107 ? -17.825 -0.770 20.891 1.00 86.56 107 VAL A N 1
ATOM 811 C CA . VAL A 1 107 ? -17.128 -1.511 21.954 1.00 86.56 107 VAL A CA 1
ATOM 812 C C . VAL A 1 107 ? -17.655 -1.102 23.330 1.00 86.56 107 VAL A C 1
ATOM 814 O O . VAL A 1 107 ? -17.913 -1.967 24.157 1.00 86.56 107 VAL A O 1
ATOM 817 N N . PHE A 1 108 ? -17.861 0.195 23.584 1.00 88.94 108 PHE A N 1
ATOM 818 C CA . PHE A 1 108 ? -18.385 0.665 24.875 1.00 88.94 108 PHE A CA 1
ATOM 819 C C . PHE A 1 108 ? -19.860 0.326 25.109 1.00 88.94 108 PHE A C 1
ATOM 821 O O . PHE A 1 108 ? -20.299 0.261 26.257 1.00 88.94 108 PHE A O 1
ATOM 828 N N . THR A 1 109 ? -20.622 0.124 24.038 1.00 91.69 109 THR A N 1
ATOM 829 C CA . THR A 1 109 ? -22.047 -0.234 24.088 1.00 91.69 109 THR A CA 1
ATOM 830 C C . THR A 1 109 ? -22.302 -1.736 23.934 1.00 91.69 109 THR A C 1
ATOM 832 O O . THR A 1 109 ? -23.461 -2.142 23.888 1.00 91.69 109 THR A O 1
ATOM 835 N N . ASP A 1 110 ? -21.243 -2.557 23.869 1.00 86.69 110 ASP A N 1
ATOM 836 C CA . ASP A 1 110 ? -21.304 -4.002 23.594 1.00 86.69 110 ASP A CA 1
ATOM 837 C C . ASP A 1 110 ? -22.105 -4.361 22.319 1.00 86.69 110 ASP A C 1
ATOM 839 O O . ASP A 1 110 ? -22.665 -5.453 22.180 1.00 86.69 110 ASP A O 1
ATOM 843 N N . ASP A 1 111 ? -22.136 -3.460 21.330 1.00 90.50 111 ASP A N 1
ATOM 844 C CA . ASP A 1 111 ? -22.816 -3.679 20.053 1.00 90.50 111 ASP A CA 1
ATOM 845 C C . ASP A 1 111 ? -21.936 -4.494 19.090 1.00 90.50 111 ASP A C 1
ATOM 847 O O . ASP A 1 111 ? -21.325 -3.987 18.141 1.00 90.50 111 ASP A O 1
ATOM 851 N N . GLN A 1 112 ? -21.881 -5.806 19.332 1.00 88.62 112 GLN A N 1
ATOM 852 C CA . GLN A 1 112 ? -21.178 -6.759 18.467 1.00 88.62 112 GLN A CA 1
ATOM 853 C C . GLN A 1 112 ? -21.675 -6.744 17.020 1.00 88.62 112 GLN A C 1
ATOM 855 O O . GLN A 1 112 ? -20.890 -6.998 16.105 1.00 88.62 112 GLN A O 1
ATOM 860 N N . LEU A 1 113 ? -22.952 -6.432 16.783 1.00 89.12 113 LEU A N 1
ATOM 861 C CA . LEU A 1 113 ? -23.512 -6.439 15.436 1.00 89.12 113 LEU A CA 1
ATOM 862 C C . LEU A 1 113 ? -22.942 -5.278 14.611 1.00 89.12 113 LEU A C 1
ATOM 864 O O . LEU A 1 113 ? -22.524 -5.475 13.466 1.00 89.12 113 LEU A O 1
ATOM 868 N N . ALA A 1 114 ? -22.863 -4.088 15.213 1.00 88.38 114 ALA A N 1
ATOM 869 C CA . ALA A 1 114 ? -22.219 -2.926 14.610 1.00 88.38 114 ALA A CA 1
ATOM 870 C C . ALA A 1 114 ? -20.717 -3.157 14.379 1.00 88.38 114 ALA A C 1
ATOM 872 O O . ALA A 1 114 ? -20.205 -2.812 13.308 1.00 88.38 114 ALA A O 1
ATOM 873 N N . MET A 1 115 ? -20.018 -3.801 15.324 1.00 90.12 115 MET A N 1
ATOM 874 C CA . MET A 1 115 ? -18.608 -4.168 15.141 1.00 90.12 115 MET A CA 1
ATOM 875 C C . MET A 1 115 ? -18.420 -5.095 13.933 1.00 90.12 115 MET A C 1
ATOM 877 O O . MET A 1 115 ? -17.608 -4.812 13.047 1.00 90.12 115 MET A O 1
ATOM 881 N N . GLN A 1 116 ? -19.213 -6.166 13.854 1.00 91.31 116 GLN A N 1
ATOM 882 C CA . GLN A 1 116 ? -19.169 -7.147 12.768 1.00 91.31 116 GLN A CA 1
ATOM 883 C C . GLN A 1 116 ? -19.478 -6.509 11.403 1.00 91.31 116 GLN A C 1
ATOM 885 O O . GLN A 1 116 ? -18.839 -6.840 10.402 1.00 91.31 116 GLN A O 1
ATOM 890 N N . LEU A 1 117 ? -20.443 -5.583 11.343 1.00 90.31 117 LEU A N 1
ATOM 891 C CA . LEU A 1 117 ? -20.805 -4.883 10.110 1.00 90.31 117 LEU A CA 1
ATOM 892 C C . LEU A 1 117 ? -19.656 -4.005 9.600 1.00 90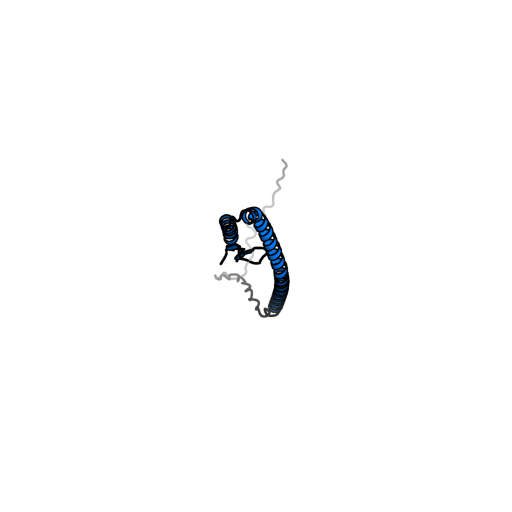.31 117 LEU A C 1
ATOM 894 O O . LEU A 1 117 ? -19.305 -4.090 8.423 1.00 90.31 117 LEU A O 1
ATOM 898 N N . ASN A 1 118 ? -19.047 -3.204 10.477 1.00 89.19 118 ASN A N 1
ATOM 899 C CA . ASN A 1 118 ? -17.912 -2.347 10.120 1.00 89.19 118 ASN A CA 1
ATOM 900 C C . ASN A 1 118 ? -16.698 -3.171 9.660 1.00 89.19 118 ASN A C 1
ATOM 902 O O . ASN A 1 118 ? -16.072 -2.854 8.646 1.00 89.19 118 ASN A O 1
ATOM 906 N N . LEU A 1 119 ? -16.409 -4.283 10.344 1.00 90.69 119 LEU A N 1
ATOM 907 C CA . LEU A 1 119 ? -15.368 -5.234 9.946 1.00 90.69 119 LEU A CA 1
ATOM 908 C C . LEU A 1 119 ? -15.642 -5.863 8.574 1.00 90.69 119 LEU A C 1
ATOM 910 O O . LEU A 1 119 ? -14.733 -5.941 7.751 1.00 90.69 119 LEU A O 1
ATOM 914 N N . ASN A 1 120 ? -16.884 -6.262 8.289 1.00 90.00 120 ASN A N 1
ATOM 915 C CA . ASN A 1 120 ? -17.262 -6.816 6.986 1.00 90.00 120 ASN A CA 1
ATOM 916 C C . ASN A 1 120 ? -17.134 -5.792 5.853 1.00 90.00 120 ASN A C 1
ATOM 918 O O . ASN A 1 120 ? -16.642 -6.121 4.772 1.00 90.00 120 ASN A O 1
ATOM 922 N N . GLN A 1 121 ? -17.533 -4.540 6.089 1.00 88.75 121 GLN A N 1
ATOM 923 C CA . GLN A 1 121 ? -17.339 -3.465 5.112 1.00 88.75 121 GLN A CA 1
ATOM 924 C C . GLN A 1 121 ? -15.854 -3.234 4.823 1.00 88.75 121 GLN A C 1
ATOM 926 O O . GLN A 1 121 ? -15.474 -2.983 3.677 1.00 88.75 121 GLN A O 1
ATOM 931 N N . LEU A 1 122 ? -15.003 -3.361 5.843 1.00 86.19 122 LEU A N 1
ATOM 932 C CA . LEU A 1 122 ? -13.566 -3.235 5.672 1.00 86.19 122 LEU A CA 1
ATOM 933 C C . LEU A 1 122 ? -12.957 -4.431 4.925 1.00 86.19 122 LEU A C 1
ATOM 935 O O . LEU A 1 122 ? -12.186 -4.224 3.991 1.00 86.19 122 LEU A O 1
ATOM 939 N N . ALA A 1 123 ? -13.352 -5.654 5.280 1.00 87.31 123 ALA A N 1
ATOM 940 C CA . ALA A 1 123 ? -12.908 -6.895 4.639 1.00 87.31 123 ALA A CA 1
ATOM 941 C C . ALA A 1 123 ? -13.397 -7.046 3.187 1.00 87.31 123 ALA A C 1
ATOM 943 O O . ALA A 1 123 ? -12.865 -7.846 2.426 1.00 87.31 123 ALA A O 1
ATOM 944 N N . THR A 1 124 ? -14.394 -6.257 2.773 1.00 86.12 124 THR A N 1
ATOM 945 C CA . THR A 1 124 ? -14.828 -6.188 1.368 1.00 86.12 124 THR A CA 1
ATOM 946 C C . THR A 1 124 ? -13.806 -5.443 0.491 1.00 86.12 124 THR A C 1
ATOM 948 O O . THR A 1 124 ? -13.812 -5.587 -0.732 1.00 86.12 124 THR A O 1
ATOM 951 N N . LYS A 1 125 ? -12.903 -4.639 1.076 1.00 84.25 125 LYS A N 1
ATOM 952 C CA . LYS A 1 125 ? -11.853 -3.944 0.317 1.00 84.25 125 LYS A CA 1
ATOM 953 C C . LYS A 1 125 ? -10.752 -4.934 -0.071 1.00 84.25 125 LYS A C 1
ATOM 955 O O . LYS A 1 125 ? -10.166 -5.570 0.793 1.00 84.25 125 LYS A O 1
ATOM 960 N N . SER A 1 126 ? -10.378 -4.971 -1.353 1.00 72.38 126 SER A N 1
ATOM 961 C CA . SER A 1 126 ? -9.397 -5.920 -1.927 1.00 72.38 126 SER A CA 1
ATOM 962 C C . SER A 1 126 ? -7.975 -5.854 -1.353 1.00 72.38 126 SER A C 1
ATOM 964 O O . SER A 1 126 ? -7.123 -6.648 -1.731 1.00 72.38 126 SER A O 1
ATOM 966 N N . VAL A 1 127 ? -7.694 -4.866 -0.509 1.00 81.62 127 VAL A N 1
ATOM 967 C CA . VAL A 1 127 ? -6.395 -4.623 0.129 1.00 81.62 127 VAL A CA 1
ATOM 968 C C . VAL A 1 127 ? -6.343 -5.155 1.568 1.00 81.62 127 VAL A C 1
ATOM 970 O O . VAL A 1 127 ? -5.275 -5.196 2.167 1.00 81.62 127 VAL A O 1
ATOM 973 N N . VAL A 1 128 ? -7.486 -5.559 2.131 1.00 82.00 128 VAL A N 1
ATOM 974 C CA . VAL A 1 128 ? -7.593 -6.107 3.486 1.00 82.00 128 VAL A CA 1
ATOM 975 C C . VAL A 1 128 ? -7.826 -7.607 3.375 1.00 82.00 128 VAL A C 1
ATOM 977 O O . VAL A 1 128 ? -8.867 -8.036 2.892 1.00 82.00 128 VAL A O 1
ATOM 980 N N . GLU A 1 129 ? -6.857 -8.403 3.822 1.00 85.94 129 GLU A N 1
ATOM 981 C CA . GLU A 1 129 ? -6.984 -9.866 3.846 1.00 85.94 129 GLU A CA 1
ATOM 982 C C . GLU A 1 129 ? -7.913 -10.300 4.988 1.00 85.94 129 GLU A C 1
ATOM 984 O O . GLU A 1 129 ? -8.923 -10.969 4.772 1.00 85.94 129 GLU A O 1
ATOM 989 N N . ARG A 1 130 ? -7.605 -9.856 6.213 1.00 87.00 130 ARG A N 1
ATOM 990 C CA . ARG A 1 130 ? -8.355 -10.170 7.434 1.00 87.00 130 ARG A CA 1
ATOM 991 C C . ARG A 1 130 ? -8.337 -8.992 8.401 1.00 87.00 130 ARG A C 1
ATOM 993 O O . ARG A 1 130 ? -7.350 -8.266 8.492 1.00 87.00 130 ARG A O 1
ATOM 1000 N N . ALA A 1 131 ? -9.419 -8.835 9.153 1.00 89.44 131 ALA A N 1
ATOM 1001 C CA . ALA A 1 131 ? -9.548 -7.861 10.227 1.00 89.44 131 ALA A CA 1
ATOM 1002 C C . ALA A 1 131 ? -10.202 -8.522 11.450 1.00 89.44 131 ALA A C 1
ATOM 1004 O O . ALA A 1 131 ? -11.128 -9.324 11.316 1.00 89.44 131 ALA A O 1
ATOM 1005 N N . ALA A 1 132 ? -9.715 -8.204 12.648 1.00 91.06 132 ALA A N 1
ATOM 1006 C CA . ALA A 1 132 ? -10.219 -8.755 13.902 1.00 91.06 132 ALA A CA 1
ATOM 1007 C C . ALA A 1 132 ? -10.124 -7.719 15.026 1.00 91.06 132 ALA A C 1
ATOM 1009 O O . ALA A 1 132 ? -9.198 -6.909 15.051 1.00 91.06 132 ALA A O 1
ATOM 1010 N N . VAL A 1 133 ? -11.082 -7.767 15.947 1.00 89.38 133 VAL A N 1
ATOM 1011 C CA . VAL A 1 133 ? -11.173 -6.898 17.124 1.00 89.38 133 VAL A CA 1
ATOM 1012 C C . VAL A 1 133 ? -11.119 -7.779 18.359 1.00 89.38 133 VAL A C 1
ATOM 1014 O O . VAL A 1 133 ? -11.854 -8.764 18.448 1.00 89.38 133 VAL A O 1
ATOM 1017 N N . TYR A 1 134 ? -10.259 -7.413 19.304 1.00 90.56 134 TYR A N 1
ATOM 1018 C CA . TYR A 1 134 ? -10.062 -8.129 20.557 1.00 90.56 134 TYR A CA 1
ATOM 1019 C C . TYR A 1 134 ? -10.332 -7.202 21.744 1.00 90.56 134 TYR A C 1
ATOM 1021 O O . TYR A 1 134 ? -10.056 -6.005 21.682 1.00 90.56 134 TYR A O 1
ATOM 1029 N N . ASP A 1 135 ? -10.840 -7.777 22.827 1.00 88.88 135 ASP A N 1
ATOM 1030 C CA . ASP A 1 135 ? -10.846 -7.191 24.169 1.00 88.88 135 ASP A CA 1
ATOM 1031 C C . ASP A 1 135 ? -9.393 -7.040 24.681 1.00 88.88 135 ASP A C 1
ATOM 1033 O O . ASP A 1 135 ? -8.484 -7.745 24.240 1.00 88.88 135 ASP A O 1
ATOM 1037 N N . ALA A 1 136 ? -9.168 -6.140 25.640 1.00 87.56 136 ALA A N 1
ATOM 1038 C CA . ALA A 1 136 ? -7.942 -6.030 26.428 1.00 87.56 136 ALA A CA 1
ATOM 1039 C C . ALA A 1 136 ? -7.480 -7.362 27.060 1.00 87.56 136 ALA A C 1
ATOM 1041 O O . ALA A 1 136 ? -6.284 -7.543 27.285 1.00 87.56 136 ALA A O 1
ATOM 1042 N N . SER A 1 137 ? -8.395 -8.302 27.327 1.00 91.00 137 SER A N 1
ATOM 1043 C CA . SER A 1 137 ? -8.066 -9.668 27.773 1.00 91.00 137 SER A CA 1
ATOM 1044 C C . SER A 1 137 ? -7.572 -10.601 26.651 1.00 91.00 137 SER A C 1
ATOM 1046 O O . SER A 1 137 ? -7.140 -11.723 26.921 1.00 91.00 137 SER A O 1
ATOM 1048 N N . GLY A 1 138 ? -7.618 -10.154 25.391 1.00 87.75 138 GLY A N 1
ATOM 1049 C CA . GLY A 1 138 ? -7.284 -10.944 24.204 1.00 87.75 138 GLY A CA 1
ATOM 1050 C C . GLY A 1 138 ? -8.437 -11.799 23.668 1.00 87.75 138 GLY A C 1
ATOM 1051 O O . GLY A 1 138 ? -8.228 -12.591 22.750 1.00 87.75 138 GLY A O 1
ATOM 1052 N N . VAL A 1 139 ? -9.652 -11.664 24.210 1.00 91.44 139 VAL A N 1
ATOM 1053 C CA . VAL A 1 139 ? -10.847 -12.357 23.700 1.00 91.44 139 VAL A CA 1
ATOM 1054 C C . VAL A 1 139 ? -11.295 -11.735 22.378 1.00 91.44 139 VAL A C 1
ATOM 1056 O O . VAL A 1 139 ? -11.406 -10.518 22.263 1.00 91.44 139 VAL A O 1
ATOM 1059 N N . LEU A 1 140 ? -11.567 -12.571 21.373 1.00 90.38 140 LEU A N 1
ATOM 1060 C CA . LEU A 1 140 ? -12.070 -12.126 20.074 1.00 90.38 140 LEU A CA 1
ATOM 1061 C C . LEU A 1 140 ? -13.508 -11.605 20.209 1.00 90.38 140 LEU A C 1
ATOM 1063 O O . LEU A 1 140 ? -14.406 -12.363 20.569 1.00 90.38 140 LEU A O 1
ATOM 1067 N N . LEU A 1 141 ? -13.722 -10.335 19.868 1.00 90.19 141 LEU A N 1
ATOM 1068 C CA . LEU A 1 141 ? -15.039 -9.696 19.876 1.00 90.19 141 LEU A CA 1
ATOM 1069 C C . LEU A 1 141 ? -15.728 -9.796 18.513 1.00 90.19 141 LEU A C 1
ATOM 1071 O O . LEU A 1 141 ? -16.923 -10.069 18.453 1.00 90.19 141 LEU A O 1
ATOM 1075 N N . ALA A 1 142 ? -14.981 -9.596 17.423 1.00 90.00 142 ALA A N 1
ATOM 1076 C CA . ALA A 1 142 ? -15.493 -9.697 16.058 1.00 90.00 142 ALA A CA 1
ATOM 1077 C C . ALA A 1 142 ? -14.355 -9.931 15.047 1.00 90.00 142 ALA A C 1
ATOM 1079 O O . ALA A 1 142 ? -13.212 -9.534 15.278 1.00 90.00 142 ALA A O 1
ATOM 1080 N N . SER A 1 143 ? -14.653 -10.568 13.909 1.00 91.88 143 SER A N 1
ATOM 1081 C CA . SER A 1 143 ? -13.688 -10.774 12.814 1.00 91.88 143 SER A CA 1
ATOM 1082 C C . SER A 1 143 ? -14.356 -10.823 11.441 1.00 91.88 143 SER A C 1
ATOM 1084 O O . SER A 1 143 ? -15.527 -11.189 11.333 1.00 91.88 143 SER A O 1
ATOM 1086 N N . ALA A 1 144 ? -13.605 -10.459 10.402 1.00 91.12 144 ALA A N 1
ATOM 1087 C CA . ALA A 1 144 ? -14.016 -10.541 9.004 1.00 91.12 144 ALA A CA 1
ATOM 1088 C C . ALA A 1 144 ? -12.805 -10.734 8.074 1.00 91.12 144 ALA A C 1
ATOM 1090 O O . ALA A 1 144 ? -11.673 -10.401 8.431 1.00 91.12 144 ALA A O 1
ATOM 1091 N N . GLY A 1 145 ? -13.057 -11.243 6.868 1.00 85.50 145 GLY A N 1
ATOM 1092 C CA . GLY A 1 145 ? -12.027 -11.620 5.893 1.00 85.50 145 GLY A CA 1
ATOM 1093 C C . GLY A 1 145 ? -11.895 -13.134 5.749 1.00 85.50 145 GLY A C 1
ATOM 1094 O O . GLY A 1 145 ? -12.392 -13.886 6.590 1.00 85.50 145 GLY A O 1
ATOM 1095 N N . ASN A 1 146 ? -11.276 -13.567 4.652 1.00 67.12 146 ASN A N 1
ATOM 1096 C CA . ASN A 1 146 ? -11.068 -14.981 4.316 1.00 67.12 146 ASN A CA 1
ATOM 1097 C C . ASN A 1 146 ? -9.628 -15.377 4.636 1.00 67.12 146 ASN A C 1
ATOM 1099 O O . ASN A 1 146 ? -8.725 -14.730 4.075 1.00 67.12 146 ASN A O 1
#

Sequence (146 aa):
MPSSLPPRSAKLDPAVLAKRQPGAEDAPPLRAHRSARRTKKTKRPRKFGHLSFAFKIGLAMSALALLAAMLLVYLAVNQHWAMAQQQNDAFGQTIAEQLAGSLVESVFTDDQLAMQLNLNQLATKSVVERAAVYDASGVLLASAGN

Secondary structure (DSSP, 8-state):
-------------TTSS-S-------------------------------TTSHHHHHHHHHHHHHHHHHHHHHHHHHHHHHHHHHHHHHHHHHHHHHHHHHHHHHHHTT-HHHHHHHHHHHHTSTT-SEEEEE-TTS-EEEEEE-

pLDDT: mean 74.79, std 17.0, range [41.69, 95.88]

Radius of gyration: 54.68 Å; chains: 1; bounding box: 60×72×146 Å